Protein AF-A0A6I2Y4E7-F1 (afdb_monomer_lite)

pLDDT: mean 72.37, std 21.82, range [28.53, 93.44]

Secondary structure (DSSP, 8-state):
----------------------S---EEEEEE-SS-EEEEEE-TTS-S-EE----SSB---EEE-TTS--EEE-

Foldseek 3Di:
DDPDDDPPPPPPDDDDDDDDDPPFAKDWAWDDPPFETFIWIAGPVRPPIDTDDDDGHHWGDWDADPVRPDIDTD

Sequence (74 aa):
MKRAVLPAVIAAGLFLTGCGSDDASTITFSRYDGTTGNIQAMNPDGTNERQVTSAAGVLAHSTLTPDGGTVVYS

Radius of gyration: 13.87 Å; chains: 1; bounding box: 24×40×35 Å

Structure (mmCIF, N/CA/C/O backbone):
data_AF-A0A6I2Y4E7-F1
#
_entry.id   AF-A0A6I2Y4E7-F1
#
loop_
_atom_site.group_PDB
_atom_site.id
_atom_site.type_symbol
_atom_site.label_atom_id
_atom_site.label_alt_id
_atom_site.label_comp_id
_atom_site.label_asym_id
_atom_site.label_entity_id
_atom_site.label_seq_id
_atom_site.pdbx_PDB_ins_code
_atom_site.Cartn_x
_atom_site.Cartn_y
_atom_site.Cartn_z
_atom_site.occupancy
_atom_site.B_iso_or_equiv
_atom_site.auth_seq_id
_atom_site.auth_comp_id
_atom_site.auth_asym_id
_atom_site.auth_atom_id
_atom_site.pdbx_PDB_model_num
ATOM 1 N N . MET A 1 1 ? 6.810 -29.817 -3.468 1.00 37.66 1 MET A N 1
ATOM 2 C CA . MET A 1 1 ? 7.851 -29.108 -2.693 1.00 37.66 1 MET A CA 1
ATOM 3 C C . MET A 1 1 ? 7.480 -27.626 -2.639 1.00 37.66 1 MET A C 1
ATOM 5 O O . MET A 1 1 ? 7.871 -26.877 -3.520 1.00 37.66 1 MET A O 1
ATOM 9 N N . LYS A 1 2 ? 6.634 -27.206 -1.690 1.00 32.69 2 LYS A N 1
ATOM 10 C CA . LYS A 1 2 ? 6.254 -25.791 -1.532 1.00 32.69 2 LYS A CA 1
ATOM 11 C C . LYS A 1 2 ? 7.125 -25.204 -0.426 1.00 32.69 2 LYS A C 1
ATOM 13 O O . LYS A 1 2 ? 6.902 -25.488 0.744 1.00 32.69 2 LYS A O 1
ATOM 18 N N . ARG A 1 3 ? 8.171 -24.471 -0.809 1.00 34.94 3 ARG A N 1
ATOM 19 C CA . ARG A 1 3 ? 8.986 -23.693 0.129 1.00 34.94 3 ARG A CA 1
ATOM 20 C C . ARG A 1 3 ? 8.157 -22.480 0.547 1.00 34.94 3 ARG A C 1
ATOM 22 O O . ARG A 1 3 ? 8.022 -21.543 -0.230 1.00 34.94 3 ARG A O 1
ATOM 29 N N . ALA A 1 4 ? 7.553 -22.538 1.729 1.00 31.25 4 ALA A N 1
ATOM 30 C CA . ALA A 1 4 ? 6.947 -21.376 2.361 1.00 31.25 4 ALA A CA 1
ATOM 31 C C . ALA A 1 4 ? 8.079 -20.545 2.973 1.00 31.25 4 ALA A C 1
ATOM 33 O O . ALA A 1 4 ? 8.659 -20.921 3.989 1.00 31.25 4 ALA A O 1
ATOM 34 N N . VAL A 1 5 ? 8.445 -19.457 2.301 1.00 36.56 5 VAL A N 1
ATOM 35 C CA . VAL A 1 5 ? 9.310 -18.428 2.877 1.00 36.56 5 VAL A CA 1
ATOM 36 C C . VAL A 1 5 ? 8.373 -17.488 3.625 1.00 36.56 5 VAL A C 1
ATOM 38 O O . VAL A 1 5 ? 7.641 -16.727 3.000 1.00 36.56 5 VAL A O 1
ATOM 41 N N . LEU A 1 6 ? 8.324 -17.606 4.953 1.00 28.53 6 LEU A N 1
ATOM 42 C CA . LEU A 1 6 ? 7.682 -16.603 5.800 1.00 28.53 6 LEU A CA 1
ATOM 43 C C . LEU A 1 6 ? 8.438 -15.282 5.595 1.00 28.53 6 LEU A C 1
ATOM 45 O O . LEU A 1 6 ? 9.642 -15.255 5.870 1.00 28.53 6 LEU A O 1
ATOM 49 N N . PRO A 1 7 ? 7.808 -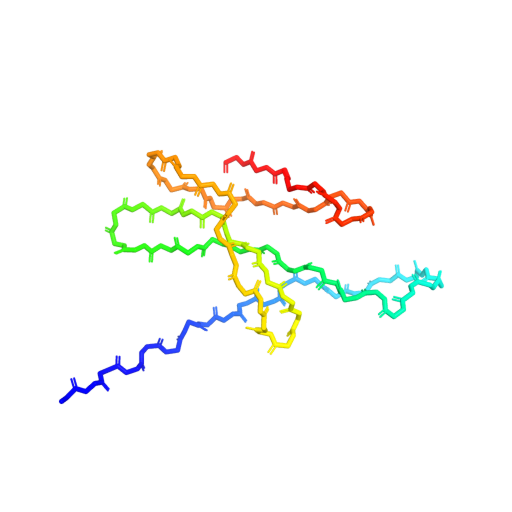14.197 5.111 1.00 32.88 7 PRO A N 1
ATOM 50 C CA . PRO A 1 7 ? 8.461 -12.905 5.161 1.00 32.88 7 PRO A CA 1
ATOM 51 C C . PRO A 1 7 ? 8.540 -12.510 6.637 1.00 32.88 7 PRO A C 1
ATOM 53 O O . PRO A 1 7 ? 7.533 -12.476 7.343 1.00 32.88 7 PRO A O 1
ATOM 56 N N . ALA A 1 8 ? 9.755 -12.272 7.123 1.00 33.56 8 ALA A N 1
ATOM 57 C CA . ALA A 1 8 ? 9.971 -11.667 8.424 1.00 33.56 8 ALA A CA 1
ATOM 58 C C . ALA A 1 8 ? 9.362 -10.257 8.390 1.00 33.56 8 ALA A C 1
ATOM 60 O O . ALA A 1 8 ? 9.939 -9.340 7.811 1.00 33.56 8 ALA A O 1
ATOM 61 N N . VAL A 1 9 ? 8.168 -10.094 8.959 1.00 41.50 9 VAL A N 1
ATOM 62 C CA . VAL A 1 9 ? 7.557 -8.778 9.150 1.00 41.50 9 VAL A CA 1
ATOM 63 C C . VAL A 1 9 ? 8.246 -8.148 10.354 1.00 41.50 9 VAL A C 1
ATOM 65 O O . VAL A 1 9 ? 7.938 -8.467 11.500 1.00 41.50 9 VAL A O 1
ATOM 68 N N . ILE A 1 10 ? 9.222 -7.275 10.104 1.00 45.19 10 ILE A N 1
ATOM 69 C CA . ILE A 1 10 ? 9.745 -6.384 11.141 1.00 45.19 10 ILE A CA 1
ATOM 70 C C . ILE A 1 10 ? 8.730 -5.248 11.276 1.00 45.19 10 ILE A C 1
ATOM 72 O O . ILE A 1 10 ? 8.821 -4.233 10.592 1.00 45.19 10 ILE A O 1
ATOM 76 N N . ALA A 1 11 ? 7.722 -5.442 12.126 1.00 41.72 11 ALA A N 1
ATOM 77 C CA . ALA A 1 11 ? 6.839 -4.364 12.548 1.00 41.72 11 ALA A CA 1
ATOM 78 C C . ALA A 1 11 ? 7.633 -3.441 13.486 1.00 41.72 11 ALA A C 1
ATOM 80 O O . ALA A 1 11 ? 7.752 -3.698 14.683 1.00 41.72 11 ALA A O 1
ATOM 81 N N . ALA A 1 12 ? 8.243 -2.397 12.928 1.00 44.41 12 ALA A N 1
ATOM 82 C CA . ALA A 1 12 ? 8.877 -1.342 13.706 1.00 44.41 12 ALA A CA 1
ATOM 83 C C . ALA A 1 12 ? 7.889 -0.181 13.875 1.00 44.41 12 ALA A C 1
ATOM 85 O O . ALA A 1 12 ? 7.600 0.537 12.924 1.00 44.41 12 ALA A O 1
ATOM 86 N N . GLY A 1 13 ? 7.383 -0.002 15.096 1.00 42.72 13 GLY A N 1
ATOM 87 C CA . GLY A 1 13 ? 6.570 1.153 15.474 1.00 42.72 13 GLY A CA 1
ATOM 88 C C . GLY A 1 13 ? 5.867 0.944 16.810 1.00 42.72 13 GLY A C 1
ATOM 89 O O . GLY A 1 13 ? 4.701 0.571 16.839 1.00 42.72 13 GLY A O 1
ATOM 90 N N . LEU A 1 14 ? 6.590 1.150 17.916 1.00 42.84 14 LEU A N 1
ATOM 91 C CA . LEU A 1 14 ? 6.068 1.041 19.280 1.00 42.84 14 LEU A CA 1
ATOM 92 C C . LEU A 1 14 ? 5.717 2.441 19.840 1.00 42.84 14 LEU A C 1
ATOM 94 O O . LEU A 1 14 ? 6.602 3.283 19.934 1.00 42.84 14 LEU A O 1
ATOM 98 N N . PHE A 1 15 ? 4.431 2.613 20.185 1.00 51.53 15 PHE A N 1
ATOM 99 C CA . PHE A 1 15 ? 3.708 3.542 21.091 1.00 51.53 15 PHE A CA 1
ATOM 100 C C . PHE A 1 15 ? 4.201 4.982 21.363 1.00 51.53 15 PHE A C 1
ATOM 102 O O . PHE A 1 15 ? 5.352 5.193 21.722 1.00 51.53 15 PHE A O 1
ATOM 109 N N . LEU A 1 16 ? 3.254 5.945 21.394 1.00 41.88 16 LEU A N 1
ATOM 110 C CA . LEU A 1 16 ? 2.827 6.678 22.611 1.00 41.88 16 LEU A CA 1
ATOM 111 C C . LEU A 1 16 ? 1.713 7.728 22.324 1.00 41.88 16 LEU A C 1
ATOM 113 O O . LEU A 1 16 ? 1.840 8.564 21.441 1.00 41.88 16 LEU A O 1
ATOM 117 N N . THR A 1 17 ? 0.661 7.688 23.155 1.00 52.12 17 THR A N 1
ATOM 118 C CA . THR A 1 17 ? -0.393 8.702 23.421 1.00 52.12 17 THR A CA 1
ATOM 119 C C . THR A 1 17 ? -1.334 9.142 22.287 1.00 52.12 17 THR A C 1
ATOM 121 O O . THR A 1 17 ? -0.955 9.894 21.399 1.00 52.12 17 THR A O 1
ATOM 124 N N . GLY A 1 18 ? -2.618 8.797 22.423 1.00 38.47 18 GLY A N 1
ATOM 125 C CA . GLY A 1 18 ? -3.725 9.431 21.701 1.00 38.47 18 GLY A CA 1
ATOM 126 C C . GLY A 1 18 ? -4.975 8.556 21.738 1.00 38.47 18 GLY A C 1
ATOM 127 O O . GLY A 1 18 ? -4.942 7.420 21.292 1.00 38.47 18 GLY A O 1
ATOM 128 N N . CYS A 1 19 ? -6.050 9.047 22.346 1.00 48.91 19 CYS A N 1
ATOM 129 C CA . CYS A 1 19 ? -7.333 8.355 22.446 1.00 48.91 19 CYS A CA 1
ATOM 130 C C . CYS A 1 19 ? -8.058 8.363 21.086 1.00 48.91 19 CYS A C 1
ATOM 132 O O . CYS A 1 19 ? -8.161 9.424 20.474 1.00 48.91 19 CYS A O 1
ATOM 134 N N . GLY A 1 20 ? -8.604 7.210 20.681 1.00 41.38 20 GLY A N 1
ATOM 135 C CA . GLY A 1 20 ? -9.445 7.019 19.490 1.00 41.38 20 GLY A CA 1
ATOM 136 C C . GLY A 1 20 ? -8.641 6.510 18.289 1.00 41.38 20 GLY A C 1
ATOM 137 O O . GLY A 1 20 ? -7.605 7.073 17.970 1.00 41.38 20 GLY A O 1
ATOM 138 N N . SER A 1 21 ? -9.024 5.450 17.592 1.00 42.53 21 SER A N 1
ATOM 139 C CA . SER A 1 21 ? -10.300 4.737 17.484 1.00 42.53 21 SER A CA 1
ATOM 140 C C . SER A 1 21 ? -10.002 3.283 17.096 1.00 42.53 21 SER A C 1
ATOM 142 O O . SER A 1 21 ? -8.927 2.993 16.576 1.00 42.53 21 SER A O 1
ATOM 144 N N . ASP A 1 22 ? -10.940 2.360 17.307 1.00 51.53 22 ASP A N 1
ATOM 145 C CA . ASP A 1 22 ? -10.863 0.973 16.808 1.00 51.53 22 ASP A CA 1
ATOM 146 C C . ASP A 1 22 ? -10.949 0.877 15.261 1.00 51.53 22 ASP A C 1
ATOM 148 O O . ASP A 1 22 ? -11.404 -0.123 14.704 1.00 51.53 22 ASP A O 1
ATOM 152 N N . ASP A 1 23 ? -10.517 1.912 14.540 1.00 54.88 23 ASP A N 1
ATOM 153 C CA . ASP A 1 23 ? -10.466 1.924 13.088 1.00 54.88 23 ASP A CA 1
ATOM 154 C C . ASP A 1 23 ? -9.203 1.179 12.655 1.00 54.88 23 ASP A C 1
ATOM 156 O O . ASP A 1 23 ? -8.083 1.564 12.996 1.00 54.88 23 ASP A O 1
ATOM 160 N N . ALA A 1 24 ? -9.396 0.068 11.941 1.00 57.50 24 ALA A N 1
ATOM 161 C CA . ALA A 1 24 ? -8.344 -0.824 11.465 1.00 57.50 24 ALA A CA 1
ATOM 162 C C . ALA A 1 24 ? -7.099 -0.046 10.996 1.00 57.50 24 ALA A C 1
ATOM 164 O O . ALA A 1 24 ? -7.096 0.590 9.941 1.00 57.50 24 ALA A O 1
ATOM 165 N N . SER A 1 25 ? -6.033 -0.084 11.798 1.00 77.06 25 SER A N 1
ATOM 166 C CA . SER A 1 25 ? -4.805 0.643 11.487 1.00 77.06 25 SER A CA 1
ATOM 167 C C . SER A 1 25 ? -4.167 0.037 10.239 1.00 77.06 25 SER A C 1
ATOM 169 O O . SER A 1 25 ? -3.888 -1.152 10.201 1.00 77.06 25 SER A O 1
ATOM 171 N N . THR A 1 26 ? -3.925 0.813 9.190 1.00 85.38 26 THR A N 1
ATOM 172 C CA . THR A 1 26 ? -3.210 0.278 8.022 1.00 85.38 26 THR A CA 1
ATOM 173 C C . THR A 1 26 ? -1.716 0.169 8.336 1.00 85.38 26 THR A C 1
ATOM 175 O O . THR A 1 26 ? -1.144 1.049 8.972 1.00 85.38 26 THR A O 1
ATOM 178 N N . ILE A 1 27 ? -1.066 -0.896 7.873 1.00 88.44 27 ILE A N 1
ATOM 179 C CA . ILE A 1 27 ? 0.393 -1.043 7.857 1.00 88.44 27 ILE A CA 1
ATOM 180 C C . ILE A 1 27 ? 0.862 -0.932 6.411 1.00 88.44 27 ILE A C 1
ATOM 182 O O . ILE A 1 27 ? 0.277 -1.569 5.535 1.00 88.44 27 ILE A O 1
ATOM 186 N N . THR A 1 28 ? 1.937 -0.181 6.163 1.00 90.12 28 THR A N 1
ATOM 187 C CA . THR A 1 28 ? 2.638 -0.176 4.873 1.00 90.12 28 THR A CA 1
ATOM 188 C C . THR A 1 28 ? 3.963 -0.920 4.962 1.00 90.12 28 THR A C 1
ATOM 190 O O . 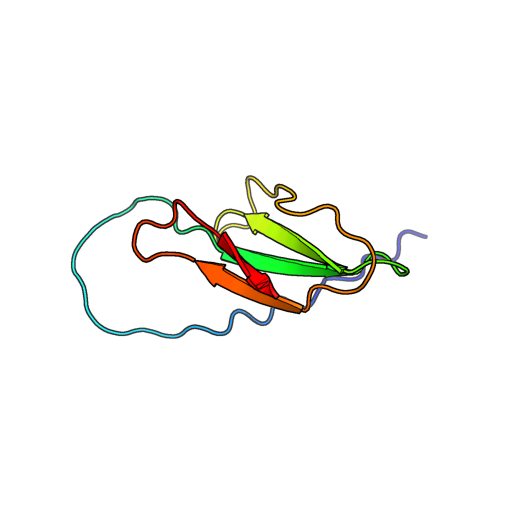THR A 1 28 ? 4.659 -0.865 5.974 1.00 90.12 28 THR A O 1
ATOM 193 N N . PHE A 1 29 ? 4.327 -1.632 3.900 1.00 90.00 29 PHE A N 1
ATOM 194 C CA . PHE A 1 29 ? 5.594 -2.357 3.823 1.00 90.00 29 PHE A CA 1
ATOM 195 C C . PHE A 1 29 ? 6.040 -2.530 2.372 1.00 90.00 29 PHE A C 1
ATOM 197 O O . PHE A 1 29 ? 5.223 -2.510 1.454 1.00 90.00 29 PHE A O 1
ATOM 204 N N . SER A 1 30 ? 7.335 -2.737 2.154 1.00 92.25 30 SER A N 1
ATOM 205 C CA . SER A 1 30 ? 7.867 -3.040 0.825 1.00 92.25 30 SER A CA 1
ATOM 206 C C . SER A 1 30 ? 7.845 -4.543 0.564 1.00 92.25 30 SER A C 1
ATOM 208 O O . SER A 1 30 ? 8.378 -5.329 1.349 1.00 92.25 30 SER A O 1
ATOM 210 N N . ARG A 1 31 ? 7.280 -4.952 -0.574 1.00 91.56 31 ARG A N 1
ATOM 211 C CA . ARG A 1 31 ? 7.346 -6.327 -1.079 1.00 91.56 31 ARG A CA 1
ATOM 212 C C . ARG A 1 31 ? 8.269 -6.374 -2.290 1.00 91.56 31 ARG A C 1
ATOM 214 O O . ARG A 1 31 ? 7.993 -5.733 -3.302 1.00 91.56 31 ARG A O 1
ATOM 221 N N . TYR A 1 32 ? 9.347 -7.146 -2.170 1.00 91.25 32 TYR A N 1
ATOM 222 C CA . TYR A 1 32 ? 10.293 -7.399 -3.253 1.00 91.25 32 TYR A CA 1
ATOM 223 C C . TYR A 1 32 ? 9.957 -8.713 -3.964 1.00 91.25 32 TYR A C 1
ATOM 225 O O . TYR A 1 32 ? 9.832 -9.749 -3.310 1.00 91.25 32 TYR A O 1
ATOM 233 N N . ASP A 1 33 ? 9.814 -8.678 -5.288 1.00 88.06 33 ASP A N 1
ATOM 234 C CA . ASP A 1 33 ? 9.472 -9.852 -6.110 1.00 88.06 33 ASP A CA 1
ATOM 235 C C . ASP A 1 33 ? 10.689 -10.533 -6.766 1.00 88.06 33 ASP A C 1
ATOM 237 O O . ASP A 1 33 ? 10.543 -11.526 -7.479 1.00 88.06 33 ASP A O 1
ATOM 241 N N . GLY A 1 34 ? 11.898 -10.020 -6.520 1.00 88.19 34 GLY A N 1
ATOM 242 C CA . GLY A 1 34 ? 13.127 -10.460 -7.183 1.00 88.19 34 GLY A CA 1
ATOM 243 C C . GLY A 1 34 ? 13.653 -9.472 -8.226 1.00 88.19 34 GLY A C 1
ATOM 244 O O . GLY A 1 34 ? 14.832 -9.549 -8.564 1.00 88.19 34 GLY A O 1
ATOM 245 N N . THR A 1 35 ? 12.819 -8.534 -8.679 1.00 88.25 35 THR A N 1
ATOM 246 C CA . THR A 1 35 ? 13.152 -7.510 -9.683 1.00 88.25 35 THR A CA 1
ATOM 247 C C . THR A 1 35 ? 12.738 -6.108 -9.234 1.00 88.25 35 THR A C 1
ATOM 249 O O . THR A 1 35 ? 13.494 -5.155 -9.413 1.00 88.25 35 THR A O 1
ATOM 252 N N . THR A 1 36 ? 11.551 -5.970 -8.643 1.00 88.88 36 THR A N 1
ATOM 253 C CA . THR A 1 36 ? 10.986 -4.697 -8.186 1.00 88.88 36 THR A CA 1
ATOM 254 C C . THR A 1 36 ? 10.569 -4.764 -6.723 1.00 88.88 36 THR A C 1
ATOM 256 O O . THR A 1 36 ? 10.214 -5.824 -6.205 1.00 88.88 36 THR A O 1
ATOM 259 N N . GLY A 1 37 ? 10.648 -3.622 -6.040 1.00 90.69 37 GLY A N 1
ATOM 260 C CA . GLY A 1 37 ? 10.163 -3.439 -4.676 1.00 90.69 37 GLY A CA 1
ATOM 261 C C . GLY A 1 37 ? 9.006 -2.458 -4.680 1.00 90.69 37 GLY A C 1
ATOM 262 O O . GLY A 1 37 ? 9.218 -1.278 -4.939 1.00 90.69 37 GLY A O 1
ATOM 263 N N . ASN A 1 38 ? 7.800 -2.940 -4.393 1.00 93.31 38 ASN A N 1
ATOM 264 C CA . ASN A 1 38 ? 6.601 -2.107 -4.371 1.00 93.31 38 ASN A CA 1
ATOM 265 C C . ASN A 1 38 ? 6.063 -1.977 -2.949 1.00 93.31 38 ASN A C 1
ATOM 267 O O . ASN A 1 38 ? 6.086 -2.936 -2.175 1.00 93.31 38 ASN A O 1
ATOM 271 N N . ILE A 1 39 ? 5.533 -0.800 -2.630 1.00 92.69 39 ILE A N 1
ATOM 272 C CA . ILE A 1 39 ? 4.823 -0.558 -1.378 1.00 92.69 39 ILE A CA 1
ATOM 273 C C . ILE A 1 39 ? 3.454 -1.241 -1.427 1.00 92.69 39 ILE A C 1
ATOM 275 O O . ILE A 1 39 ? 2.671 -1.046 -2.363 1.00 92.69 39 ILE A O 1
ATOM 279 N N . GLN A 1 40 ? 3.190 -2.030 -0.396 1.00 93.44 40 GLN A N 1
ATOM 280 C CA . GLN A 1 40 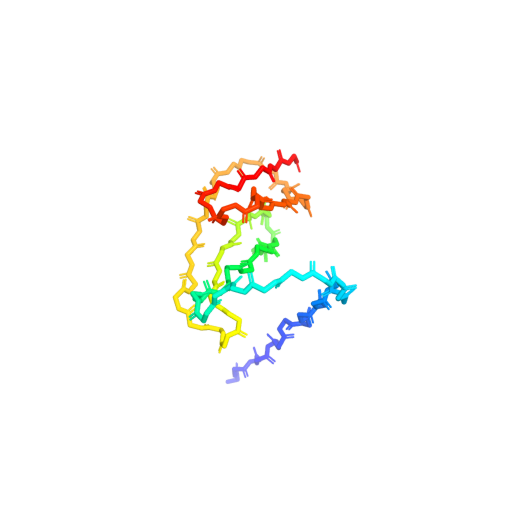? 1.940 -2.711 -0.097 1.00 93.44 40 GLN A CA 1
ATOM 281 C C . GLN A 1 40 ? 1.314 -2.084 1.153 1.00 93.44 40 GLN A C 1
ATOM 283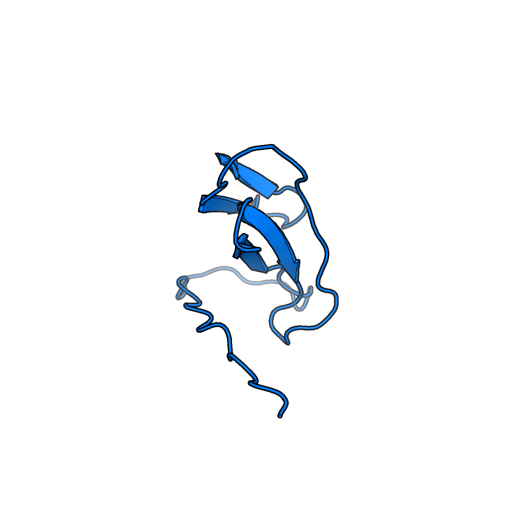 O O . GLN A 1 40 ? 2.020 -1.503 1.981 1.00 93.44 40 GLN A O 1
ATOM 288 N N . ALA A 1 41 ? 0.000 -2.225 1.293 1.00 91.75 41 ALA A N 1
ATOM 289 C CA . ALA A 1 41 ? -0.761 -1.840 2.472 1.00 91.75 41 ALA A CA 1
ATOM 290 C C . ALA A 1 41 ? -1.659 -3.000 2.919 1.00 91.75 41 ALA A C 1
ATOM 292 O O . ALA A 1 41 ? -2.230 -3.680 2.069 1.00 91.75 41 ALA A O 1
ATOM 293 N N . MET A 1 42 ? -1.798 -3.221 4.225 1.00 89.69 42 MET A N 1
ATOM 294 C CA . MET A 1 42 ? -2.678 -4.254 4.785 1.00 89.69 42 MET A CA 1
ATOM 295 C C . MET A 1 42 ? -3.186 -3.878 6.181 1.00 89.69 42 MET A C 1
ATOM 297 O O . MET A 1 42 ? -2.651 -2.968 6.814 1.00 89.69 42 MET A O 1
ATOM 301 N N . ASN A 1 43 ? -4.178 -4.612 6.680 1.00 89.06 43 ASN A N 1
ATOM 302 C CA . ASN A 1 43 ? -4.599 -4.539 8.077 1.00 89.06 43 ASN A CA 1
ATOM 303 C C . ASN A 1 43 ? -3.544 -5.169 9.012 1.00 89.06 43 ASN A C 1
ATOM 305 O O . ASN A 1 43 ? -2.776 -6.030 8.573 1.00 89.06 43 ASN A O 1
ATOM 309 N N . PRO A 1 44 ? -3.524 -4.844 10.320 1.00 84.25 44 PRO A N 1
ATOM 310 C CA . PRO A 1 44 ? -2.524 -5.372 11.250 1.00 84.25 44 PRO A CA 1
ATOM 311 C C . PRO A 1 44 ? -2.650 -6.880 11.476 1.00 84.25 44 PRO A C 1
ATOM 313 O O . PRO A 1 44 ? -1.681 -7.533 11.850 1.00 84.25 44 PRO A O 1
ATOM 316 N N . ASP A 1 45 ? -3.838 -7.436 11.230 1.00 84.88 45 ASP A N 1
ATOM 317 C CA . ASP A 1 45 ? -4.124 -8.871 11.280 1.00 84.88 45 ASP A CA 1
ATOM 318 C C . ASP A 1 45 ? -3.675 -9.631 10.013 1.00 84.88 45 ASP A C 1
ATOM 320 O O . ASP A 1 45 ? -3.844 -10.847 9.927 1.00 84.88 45 ASP A O 1
ATOM 324 N N . GLY A 1 46 ? -3.093 -8.934 9.028 1.00 86.44 46 GLY A N 1
ATOM 325 C CA . GLY A 1 46 ? -2.644 -9.508 7.760 1.00 86.44 46 GLY A CA 1
ATOM 326 C C . GLY A 1 46 ? -3.726 -9.624 6.689 1.00 86.44 46 GLY A C 1
ATOM 327 O O . GLY A 1 46 ? -3.451 -10.123 5.598 1.00 86.44 46 GLY A O 1
ATOM 328 N N . THR A 1 47 ? -4.952 -9.179 6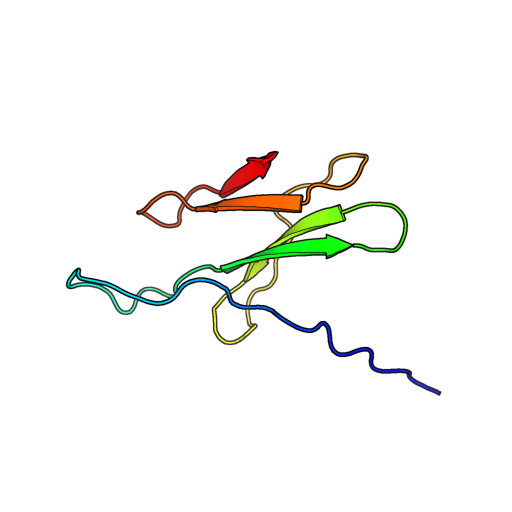.963 1.00 88.62 47 THR A N 1
ATOM 329 C CA . THR A 1 47 ? -6.031 -9.170 5.972 1.00 88.62 47 THR A CA 1
ATOM 330 C C . THR A 1 47 ? -5.955 -7.944 5.060 1.00 88.62 47 THR A C 1
ATOM 332 O O . THR A 1 47 ? -5.26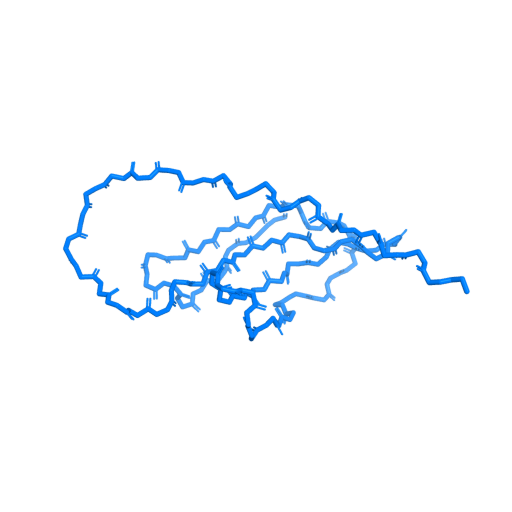8 -6.963 5.345 1.00 88.62 47 THR A O 1
ATOM 335 N N . ASN A 1 48 ? -6.683 -7.993 3.940 1.00 89.31 48 ASN A N 1
ATOM 336 C CA . ASN A 1 48 ? -6.821 -6.876 2.997 1.00 89.31 48 ASN A CA 1
ATOM 337 C C . ASN A 1 48 ? -5.490 -6.332 2.442 1.00 89.31 48 ASN A C 1
ATOM 339 O O . ASN A 1 48 ? -5.356 -5.128 2.222 1.00 89.31 48 ASN A O 1
ATOM 343 N N . GLU A 1 49 ? -4.514 -7.210 2.185 1.00 92.44 49 GLU A N 1
ATOM 344 C CA . GLU A 1 49 ? -3.290 -6.816 1.484 1.00 92.44 49 GLU A CA 1
ATOM 345 C C . GLU A 1 49 ? -3.616 -6.280 0.081 1.00 92.44 49 GLU A C 1
ATOM 347 O O . GLU A 1 49 ? -4.308 -6.927 -0.710 1.00 92.44 49 GLU A O 1
ATOM 352 N N . ARG A 1 50 ? -3.091 -5.093 -0.232 1.00 92.62 50 ARG A N 1
ATOM 353 C CA . ARG A 1 50 ? -3.195 -4.460 -1.547 1.00 92.62 50 ARG A CA 1
ATOM 354 C C . ARG A 1 50 ? -1.924 -3.705 -1.919 1.00 92.62 50 ARG A C 1
ATOM 356 O O . ARG A 1 50 ? -1.290 -3.068 -1.078 1.00 92.62 50 ARG A O 1
ATOM 363 N N . GLN A 1 51 ? -1.626 -3.688 -3.212 1.00 92.75 51 GLN A N 1
ATOM 364 C CA . GLN A 1 51 ? -0.502 -2.942 -3.765 1.00 92.75 51 GLN A CA 1
ATOM 365 C C . GLN A 1 51 ? -0.853 -1.468 -3.952 1.00 92.75 51 GLN A C 1
ATOM 367 O O . GLN A 1 51 ? -1.886 -1.139 -4.529 1.00 92.75 51 GLN A O 1
ATOM 372 N N . VAL A 1 52 ? 0.019 -0.584 -3.464 1.00 91.69 52 VAL A N 1
ATOM 373 C CA . VAL A 1 52 ? -0.168 0.877 -3.504 1.00 91.69 52 VAL A CA 1
ATOM 374 C C . VAL A 1 52 ? 0.610 1.512 -4.657 1.00 91.69 52 VAL A C 1
ATOM 376 O O . VAL A 1 52 ? 0.197 2.526 -5.208 1.00 91.69 52 VAL A O 1
ATOM 379 N N . THR A 1 53 ? 1.739 0.915 -5.038 1.00 90.69 53 THR A N 1
ATOM 380 C CA . THR A 1 53 ? 2.658 1.456 -6.053 1.00 90.69 53 THR A CA 1
ATOM 381 C C . THR A 1 53 ? 3.003 0.402 -7.096 1.00 90.69 53 THR A C 1
ATOM 383 O O . THR A 1 53 ? 2.943 -0.790 -6.813 1.00 90.69 53 THR A O 1
ATOM 386 N N . SER A 1 54 ? 3.357 0.826 -8.308 1.00 89.44 54 SER A N 1
ATOM 387 C CA . SER A 1 54 ? 3.772 -0.061 -9.407 1.00 89.44 54 SER A CA 1
ATOM 388 C C . SER A 1 54 ? 4.927 0.556 -10.203 1.00 89.44 54 SER A C 1
ATOM 390 O O . SER A 1 54 ? 4.854 0.692 -11.426 1.00 89.44 54 SER A O 1
ATOM 392 N N . ALA A 1 55 ? 5.955 1.023 -9.496 1.00 82.00 55 ALA A N 1
ATOM 393 C CA . ALA A 1 55 ? 7.084 1.726 -10.096 1.00 82.00 55 ALA A CA 1
ATOM 394 C C . ALA A 1 55 ? 8.230 0.763 -10.439 1.00 82.00 55 ALA A C 1
ATOM 396 O O . ALA A 1 55 ? 8.401 -0.282 -9.812 1.00 82.00 55 ALA A O 1
ATOM 397 N N . ALA A 1 56 ? 9.041 1.134 -11.431 1.00 82.56 56 ALA A N 1
ATOM 398 C CA . ALA A 1 56 ? 10.303 0.449 -11.680 1.00 82.56 56 ALA A CA 1
ATOM 399 C C . ALA A 1 56 ? 11.307 0.765 -10.556 1.00 82.56 56 ALA A C 1
ATOM 401 O O . ALA A 1 56 ? 11.390 1.904 -10.100 1.00 82.56 56 ALA A O 1
ATOM 402 N N . GLY A 1 57 ? 12.099 -0.232 -10.152 1.00 84.88 57 GLY A N 1
ATOM 403 C CA . GLY A 1 57 ? 13.081 -0.106 -9.071 1.00 84.88 57 GLY A CA 1
ATOM 404 C C . GLY A 1 57 ? 12.591 -0.668 -7.735 1.00 84.88 57 GLY A C 1
ATOM 405 O O . GLY A 1 57 ? 11.652 -1.462 -7.683 1.00 84.88 57 GLY A O 1
ATOM 406 N N . VAL A 1 58 ? 13.279 -0.303 -6.651 1.00 85.44 58 VAL A N 1
ATOM 407 C CA . VAL A 1 58 ? 12.995 -0.789 -5.294 1.00 85.44 58 VAL A CA 1
ATOM 408 C C . VAL A 1 58 ? 12.599 0.386 -4.411 1.00 85.44 58 VAL A C 1
ATOM 410 O O . VAL A 1 58 ? 13.454 1.166 -4.004 1.00 85.44 58 VAL A O 1
ATOM 413 N N . LEU A 1 59 ? 11.308 0.482 -4.099 1.00 84.38 59 LEU A N 1
ATOM 414 C CA . LEU A 1 59 ? 10.771 1.419 -3.118 1.00 84.38 59 LEU A CA 1
ATOM 415 C C . LEU A 1 59 ? 10.872 0.790 -1.730 1.00 84.38 59 LEU A C 1
ATOM 417 O O . LEU A 1 59 ? 10.207 -0.210 -1.440 1.00 84.38 59 LEU A O 1
ATOM 421 N N . ALA A 1 60 ? 11.726 1.353 -0.881 1.00 81.88 60 ALA A N 1
ATOM 422 C CA . ALA A 1 60 ? 12.045 0.798 0.437 1.00 81.88 60 ALA A CA 1
ATOM 423 C C . ALA A 1 60 ? 11.468 1.620 1.597 1.00 81.88 60 ALA A C 1
ATOM 425 O O . ALA A 1 60 ? 11.357 1.114 2.713 1.00 81.88 60 ALA A O 1
ATOM 426 N N . HIS A 1 61 ? 11.100 2.878 1.347 1.00 83.38 61 HIS A N 1
ATOM 427 C CA . HIS A 1 61 ? 10.659 3.797 2.387 1.00 83.38 61 HIS A CA 1
ATOM 428 C C . HIS A 1 61 ? 9.206 4.191 2.156 1.00 83.38 61 HIS A C 1
ATOM 430 O O . HIS A 1 61 ? 8.839 4.667 1.083 1.00 83.38 61 HIS A O 1
ATOM 436 N N . SER A 1 62 ? 8.374 3.998 3.177 1.00 86.56 62 SER A N 1
ATOM 437 C CA . SER A 1 62 ? 7.001 4.493 3.186 1.00 86.56 62 SER A CA 1
ATOM 438 C C . SER A 1 62 ? 6.557 4.883 4.590 1.00 86.56 62 SER A C 1
ATOM 440 O O . SER A 1 62 ? 7.100 4.392 5.578 1.00 86.56 62 SER A O 1
ATOM 442 N N . THR A 1 63 ? 5.572 5.771 4.664 1.00 87.44 63 THR A N 1
ATOM 443 C CA . THR A 1 63 ? 4.864 6.138 5.892 1.00 87.44 63 THR A CA 1
ATOM 444 C C . THR A 1 63 ? 3.404 6.469 5.576 1.00 87.44 63 THR A C 1
ATOM 446 O O . THR A 1 63 ? 3.038 6.646 4.411 1.00 87.44 63 THR A O 1
ATOM 449 N N . LEU A 1 64 ? 2.577 6.568 6.612 1.00 83.81 64 LEU A N 1
ATOM 450 C CA . LEU A 1 64 ? 1.173 6.955 6.524 1.00 83.81 64 LEU A CA 1
ATOM 451 C C . LEU A 1 64 ? 0.962 8.367 7.071 1.00 83.81 64 LEU A C 1
ATOM 453 O O . LEU A 1 64 ? 1.628 8.791 8.019 1.00 83.81 64 LEU A O 1
ATOM 457 N N . THR A 1 65 ? 0.007 9.090 6.493 1.00 79.12 65 THR A N 1
ATOM 458 C CA . THR A 1 65 ? -0.551 10.284 7.133 1.00 79.12 65 THR A CA 1
ATOM 459 C C . THR A 1 65 ? -1.285 9.904 8.426 1.00 79.12 65 THR A C 1
ATOM 461 O O . THR A 1 65 ? -1.741 8.767 8.550 1.00 79.12 65 THR A O 1
ATOM 464 N N . PRO A 1 66 ? -1.426 10.823 9.403 1.00 79.12 66 PRO A N 1
ATOM 465 C CA . PRO A 1 66 ? -2.055 10.504 10.690 1.00 79.12 66 PRO A CA 1
ATOM 466 C C . PRO A 1 66 ? -3.494 9.976 10.592 1.00 79.12 66 PRO A C 1
ATOM 468 O O . PRO A 1 66 ? -3.929 9.234 11.461 1.00 79.12 66 PRO A O 1
ATOM 471 N N . ASP A 1 67 ? -4.220 10.345 9.536 1.00 78.69 67 ASP A N 1
ATOM 472 C CA . ASP A 1 67 ? -5.569 9.858 9.227 1.00 78.69 67 ASP A CA 1
ATOM 473 C C . ASP A 1 67 ? -5.585 8.478 8.534 1.00 78.69 67 ASP A C 1
ATOM 475 O O . ASP A 1 67 ? -6.651 7.959 8.216 1.00 78.69 67 ASP A O 1
ATOM 479 N N . GLY A 1 68 ? -4.418 7.890 8.248 1.00 77.62 68 GLY A N 1
ATOM 480 C CA . GLY A 1 68 ? -4.261 6.594 7.581 1.00 77.62 68 GLY A CA 1
ATOM 481 C C . GLY A 1 68 ? -4.669 6.571 6.104 1.00 77.62 68 GLY A C 1
ATOM 482 O O . GLY A 1 68 ? -4.553 5.531 5.454 1.00 77.62 68 GLY A O 1
ATOM 483 N N . GLY A 1 69 ? -5.134 7.694 5.551 1.00 81.38 69 GLY A N 1
ATOM 484 C CA . GLY A 1 69 ? -5.711 7.753 4.207 1.00 81.38 69 GLY A CA 1
ATOM 485 C C . GLY A 1 69 ? -4.677 7.823 3.084 1.00 81.38 69 GLY A C 1
ATOM 486 O O . GLY A 1 69 ? -4.978 7.448 1.950 1.00 81.38 69 GLY A O 1
ATOM 487 N N . THR A 1 70 ? -3.461 8.286 3.383 1.00 85.38 70 THR A N 1
ATOM 488 C CA . THR A 1 70 ? -2.430 8.549 2.374 1.00 85.38 70 THR A CA 1
ATOM 489 C C . THR A 1 70 ? -1.118 7.862 2.718 1.00 85.38 70 THR A C 1
ATOM 491 O O . THR A 1 70 ? -0.617 7.963 3.835 1.00 85.38 70 THR A O 1
ATOM 494 N N . VAL A 1 71 ? -0.525 7.216 1.712 1.00 86.75 71 VAL A N 1
ATOM 495 C CA . VAL A 1 71 ? 0.829 6.657 1.777 1.00 86.75 71 VAL A CA 1
ATOM 496 C C . VAL A 1 71 ? 1.809 7.634 1.135 1.00 86.75 71 VAL A C 1
ATOM 498 O O . VAL A 1 71 ? 1.639 8.020 -0.020 1.00 86.75 71 VAL A O 1
ATOM 501 N N . VAL A 1 72 ? 2.861 7.991 1.866 1.00 87.19 72 VAL A N 1
ATOM 502 C CA . VAL A 1 72 ? 4.003 8.772 1.368 1.00 87.19 72 VAL A CA 1
ATOM 503 C C . VAL A 1 72 ? 5.189 7.826 1.207 1.00 87.19 72 VAL A C 1
ATOM 505 O O . VAL A 1 72 ? 5.430 7.016 2.097 1.00 87.19 72 VAL A O 1
ATOM 508 N N . TYR A 1 73 ? 5.917 7.897 0.090 1.00 87.88 73 TYR A N 1
ATOM 509 C CA . TYR A 1 73 ? 7.001 6.959 -0.229 1.00 87.88 73 TYR A CA 1
ATOM 510 C C . TYR A 1 73 ? 8.144 7.604 -1.027 1.00 87.88 73 TYR A C 1
ATOM 512 O O . TYR A 1 73 ? 7.960 8.666 -1.626 1.00 87.88 73 TYR A O 1
ATOM 520 N N . SER A 1 74 ? 9.306 6.939 -1.037 1.00 79.38 74 SER A N 1
ATOM 521 C CA . SER A 1 74 ? 10.496 7.281 -1.837 1.00 79.38 74 SER A CA 1
ATOM 522 C C . SER A 1 74 ? 11.297 6.048 -2.238 1.00 79.38 74 SER A C 1
ATOM 524 O O . SER A 1 74 ? 11.393 5.123 -1.391 1.00 79.38 74 SER A O 1
#